Protein AF-A0A4Z0QMB8-F1 (afdb_monomer_lite)

Radius of gyration: 19.42 Å; chains: 1; bounding box: 74×33×45 Å

pLDDT: mean 75.67, std 13.38, range [41.88, 92.06]

Structure (mmCIF, N/CA/C/O backbone):
data_AF-A0A4Z0QMB8-F1
#
_entry.id   AF-A0A4Z0QMB8-F1
#
loop_
_atom_site.group_PDB
_atom_site.id
_atom_site.type_symbol
_atom_site.label_atom_id
_atom_site.label_alt_id
_atom_site.label_comp_id
_atom_site.label_asym_id
_atom_site.label_entity_id
_atom_site.label_seq_id
_atom_site.pdbx_PDB_ins_code
_atom_site.Cartn_x
_atom_site.Cartn_y
_atom_site.Cartn_z
_atom_site.occupancy
_atom_site.B_iso_or_equiv
_atom_site.auth_seq_id
_atom_site.auth_comp_id
_atom_site.auth_asym_id
_atom_site.auth_atom_id
_atom_site.pdbx_PDB_model_num
ATOM 1 N N . MET A 1 1 ? -50.176 -10.098 -5.184 1.00 41.88 1 MET A N 1
ATOM 2 C CA . MET A 1 1 ? -48.893 -10.333 -5.883 1.00 41.88 1 MET A CA 1
ATOM 3 C C . MET A 1 1 ? -47.801 -9.603 -5.108 1.00 41.88 1 MET A C 1
ATOM 5 O O . MET A 1 1 ? -47.606 -8.414 -5.305 1.00 41.88 1 MET A O 1
ATOM 9 N N . GLY A 1 2 ? -47.206 -10.263 -4.111 1.00 44.25 2 GLY A N 1
ATOM 10 C CA . GLY A 1 2 ? -46.194 -9.663 -3.236 1.00 44.25 2 GLY A CA 1
ATOM 11 C C . GLY A 1 2 ? -44.805 -10.111 -3.666 1.00 44.25 2 GLY A C 1
ATOM 12 O O . GLY A 1 2 ? -44.455 -11.273 -3.476 1.00 44.25 2 GLY A O 1
ATOM 13 N N . TYR A 1 3 ? -44.025 -9.213 -4.261 1.00 52.91 3 TYR A N 1
ATOM 14 C CA . TYR A 1 3 ? -42.624 -9.479 -4.566 1.00 52.91 3 TYR A CA 1
ATOM 15 C C . TYR A 1 3 ? -41.814 -9.422 -3.265 1.00 52.91 3 TYR A C 1
ATOM 17 O O . TYR A 1 3 ? -41.553 -8.351 -2.718 1.00 52.91 3 TYR A O 1
ATOM 25 N N . CYS A 1 4 ? -41.436 -10.594 -2.751 1.00 51.72 4 CYS A N 1
ATOM 26 C CA . CYS A 1 4 ? -40.469 -10.734 -1.670 1.00 51.72 4 CYS A CA 1
ATOM 27 C C . CYS A 1 4 ? -39.079 -10.409 -2.234 1.00 51.72 4 CYS A C 1
ATOM 29 O O . CYS A 1 4 ? -38.427 -11.244 -2.859 1.00 51.72 4 CYS A O 1
ATOM 31 N N . PHE A 1 5 ? -38.656 -9.157 -2.062 1.00 52.88 5 PHE A N 1
ATOM 32 C CA . PHE A 1 5 ? -37.299 -8.715 -2.356 1.00 52.88 5 PHE A CA 1
ATOM 33 C C . PHE A 1 5 ? -36.340 -9.448 -1.408 1.00 52.88 5 PHE A C 1
ATOM 35 O O . PHE A 1 5 ? -36.177 -9.077 -0.244 1.00 52.88 5 PHE A O 1
ATOM 42 N N . LEU A 1 6 ? -35.706 -10.510 -1.903 1.00 54.75 6 LEU A N 1
ATOM 43 C CA . LEU A 1 6 ? -34.570 -11.137 -1.242 1.00 54.75 6 LEU A CA 1
ATOM 44 C C . LEU A 1 6 ? -33.447 -10.097 -1.162 1.00 54.75 6 LEU A C 1
ATOM 46 O O . LEU A 1 6 ? -32.716 -9.871 -2.125 1.00 54.75 6 LEU A O 1
ATOM 50 N N . ARG A 1 7 ? -33.301 -9.446 -0.001 1.00 48.62 7 ARG A N 1
ATOM 51 C CA . ARG A 1 7 ? -32.066 -8.738 0.343 1.00 48.62 7 ARG A CA 1
ATOM 52 C C . ARG A 1 7 ? -30.944 -9.765 0.267 1.00 48.62 7 ARG A C 1
ATOM 54 O O . ARG A 1 7 ? -30.864 -10.658 1.108 1.00 48.62 7 ARG A O 1
ATOM 61 N N . TYR A 1 8 ? -30.088 -9.635 -0.740 1.00 49.59 8 TYR A N 1
ATOM 62 C CA . TYR A 1 8 ? -28.847 -10.387 -0.860 1.00 49.59 8 TYR A CA 1
ATOM 63 C C . TYR A 1 8 ? -27.895 -9.932 0.256 1.00 49.59 8 TYR A C 1
ATOM 65 O O . TYR A 1 8 ? -26.990 -9.124 0.061 1.00 49.59 8 TYR A O 1
ATOM 73 N N . VAL A 1 9 ? -28.157 -10.389 1.481 1.00 58.97 9 VAL A N 1
ATOM 74 C CA . VAL A 1 9 ? -27.264 -10.208 2.620 1.00 58.97 9 VAL A CA 1
ATOM 75 C C . VAL A 1 9 ? -26.104 -11.159 2.380 1.00 58.97 9 VAL A C 1
ATOM 77 O O . VAL A 1 9 ? -26.247 -12.373 2.525 1.00 58.97 9 VAL A O 1
ATOM 80 N N . LYS A 1 10 ? -24.963 -10.611 1.952 1.00 45.69 10 LYS A N 1
ATOM 81 C CA . LYS A 1 10 ? -23.714 -11.356 1.773 1.00 45.69 10 LYS A CA 1
ATOM 82 C C . LYS A 1 10 ? -23.431 -12.096 3.084 1.00 45.69 10 LYS A C 1
ATOM 84 O O . LYS A 1 10 ? -23.097 -11.477 4.092 1.00 45.69 10 LYS A O 1
ATOM 89 N N . LYS A 1 11 ? -23.652 -13.415 3.086 1.00 44.31 11 LYS A N 1
ATOM 90 C CA . LYS A 1 11 ? -23.482 -14.274 4.262 1.00 44.31 11 LYS A CA 1
ATOM 91 C C . LYS A 1 11 ? -22.057 -14.055 4.785 1.00 44.31 11 LYS A C 1
ATOM 93 O O . LYS A 1 11 ? -21.127 -14.182 3.983 1.00 44.31 11 LYS A O 1
ATOM 98 N N . PRO A 1 12 ? -21.851 -13.690 6.064 1.00 48.94 12 PRO A N 1
ATOM 99 C CA . PRO A 1 12 ? -20.507 -13.506 6.586 1.00 48.94 12 PRO A CA 1
ATOM 100 C C . PRO A 1 12 ? -19.785 -14.845 6.455 1.00 48.94 12 PRO A C 1
ATOM 102 O O . PRO A 1 12 ? -20.147 -15.834 7.091 1.00 48.94 12 PRO A O 1
ATOM 105 N N . SER A 1 13 ? -18.811 -14.896 5.549 1.00 47.03 13 SER A N 1
ATOM 106 C CA . SER A 1 13 ? -17.956 -16.058 5.357 1.00 47.03 13 SER A CA 1
ATOM 107 C C . SER A 1 13 ? -17.148 -16.240 6.641 1.00 47.03 13 SER A C 1
ATOM 109 O O . SER A 1 13 ? -16.134 -15.579 6.856 1.00 47.03 13 SER A O 1
ATOM 111 N N . PHE A 1 14 ? -17.612 -17.135 7.512 1.00 49.41 14 PHE A N 1
ATOM 112 C CA . PHE A 1 14 ? -16.944 -17.566 8.741 1.00 49.41 14 PHE A CA 1
ATOM 113 C C . PHE A 1 14 ? -15.716 -18.448 8.451 1.00 49.41 14 PHE A C 1
ATOM 115 O O . PHE A 1 14 ? -15.452 -19.423 9.151 1.00 49.41 14 PHE A O 1
ATOM 122 N N . SER A 1 15 ? -14.908 -18.103 7.447 1.00 51.44 15 SER A N 1
ATOM 123 C CA . SER A 1 15 ? -13.566 -18.666 7.339 1.00 51.44 15 SER A CA 1
ATOM 124 C C . SER A 1 15 ? -12.685 -17.950 8.362 1.00 51.44 15 SER A C 1
ATOM 126 O O . SER A 1 15 ? -11.977 -16.994 8.055 1.00 51.44 15 SER A O 1
ATOM 128 N N . ARG A 1 16 ? -12.771 -18.365 9.634 1.00 52.25 16 ARG A N 1
ATOM 129 C CA . ARG A 1 16 ? -11.787 -17.992 10.660 1.00 52.25 16 ARG A CA 1
ATOM 130 C C . ARG A 1 16 ? -10.468 -18.700 10.335 1.00 52.25 16 ARG A C 1
ATOM 132 O O . ARG A 1 16 ? -10.061 -19.622 11.038 1.00 52.25 16 ARG A O 1
ATOM 139 N N . LYS A 1 17 ? -9.792 -18.274 9.266 1.00 55.66 17 LYS A N 1
ATOM 140 C CA . LYS A 1 17 ? -8.384 -18.604 9.062 1.00 55.66 17 LYS A CA 1
ATOM 141 C C . LYS A 1 17 ? -7.593 -17.955 10.191 1.00 55.66 17 LYS A C 1
ATOM 143 O O . LYS A 1 17 ? -7.811 -16.791 10.538 1.00 55.66 17 LYS A O 1
ATOM 148 N N . ARG A 1 18 ? -6.731 -18.740 10.836 1.00 54.47 18 ARG A N 1
ATOM 149 C CA . ARG A 1 18 ? -5.834 -18.222 11.871 1.00 54.47 18 ARG A CA 1
ATOM 150 C C . ARG A 1 18 ? -4.935 -17.166 11.212 1.00 54.47 18 ARG A C 1
ATOM 152 O O . ARG A 1 18 ? -4.314 -17.494 10.204 1.00 54.47 18 ARG A O 1
ATOM 159 N N . PRO A 1 19 ? -4.870 -15.931 11.735 1.00 56.06 19 PRO A N 1
ATOM 160 C CA . PRO A 1 19 ? -4.057 -14.885 11.128 1.00 56.06 19 PRO A CA 1
ATOM 161 C C . PRO A 1 19 ? -2.581 -15.295 11.184 1.00 56.06 19 PRO A C 1
ATOM 163 O O . PRO A 1 19 ? -2.051 -15.547 12.267 1.00 56.06 19 PRO A O 1
ATOM 166 N N . LEU A 1 20 ? -1.929 -15.380 10.022 1.00 57.94 20 LEU A N 1
ATOM 167 C CA . LEU A 1 20 ? -0.529 -15.811 9.912 1.00 57.94 20 LEU A CA 1
ATOM 168 C C . LEU A 1 20 ? 0.447 -14.780 10.508 1.00 57.94 20 LEU A C 1
ATOM 170 O O . LEU A 1 20 ? 1.462 -15.166 11.076 1.00 57.94 20 LEU A O 1
ATOM 174 N N . LEU A 1 21 ? 0.114 -13.484 10.439 1.00 55.03 21 LEU A N 1
ATOM 175 C CA . LEU A 1 21 ? 1.024 -12.378 10.778 1.00 55.03 21 LEU A CA 1
ATOM 176 C C . LEU A 1 21 ? 0.916 -11.847 12.223 1.00 55.03 21 LEU A C 1
ATOM 178 O O . LEU A 1 21 ? 1.814 -11.144 12.669 1.00 55.03 21 LEU A O 1
ATOM 182 N N . PHE A 1 22 ? -0.123 -12.211 12.991 1.00 56.31 22 PHE A N 1
ATOM 183 C CA . PHE A 1 22 ? -0.301 -11.765 14.391 1.00 56.31 22 PHE A CA 1
ATOM 184 C C . PHE A 1 22 ? -0.861 -12.864 15.296 1.00 56.31 22 PHE A C 1
ATOM 186 O O . PHE A 1 22 ? -1.863 -12.683 15.987 1.00 56.31 22 PHE A O 1
ATOM 193 N N . ARG A 1 23 ? -0.225 -14.039 15.287 1.00 53.75 23 ARG A N 1
ATOM 194 C CA . ARG A 1 23 ? -0.610 -15.145 16.177 1.00 53.75 23 ARG A CA 1
ATOM 195 C C . ARG A 1 23 ? -0.337 -14.836 17.657 1.00 53.75 23 ARG A C 1
ATOM 197 O O . ARG A 1 23 ? -1.096 -15.290 18.505 1.00 53.75 23 ARG A O 1
ATOM 204 N N . ASN A 1 24 ? 0.699 -14.044 17.942 1.00 53.91 24 ASN A N 1
ATOM 205 C CA . ASN A 1 24 ? 0.951 -13.439 19.248 1.00 53.91 24 ASN A CA 1
ATOM 206 C C . ASN A 1 24 ? 0.728 -11.934 19.128 1.00 53.91 24 ASN A C 1
ATOM 208 O O . ASN A 1 24 ? 1.425 -11.255 18.376 1.00 53.91 24 ASN A O 1
ATOM 212 N N . SER A 1 25 ? -0.262 -11.423 19.851 1.00 53.94 25 SER A N 1
ATOM 213 C CA . SER A 1 25 ? -0.638 -10.011 19.896 1.00 53.94 25 SER A CA 1
ATOM 214 C C . SER A 1 25 ? 0.417 -9.195 20.649 1.00 53.94 25 SER A C 1
ATOM 216 O O . SER A 1 25 ? 0.149 -8.704 21.740 1.00 53.94 25 SER A O 1
ATOM 218 N N . ASN A 1 26 ? 1.630 -9.081 20.110 1.00 61.16 26 ASN A N 1
ATOM 219 C CA . ASN A 1 26 ? 2.627 -8.188 20.685 1.00 61.16 26 ASN A CA 1
ATOM 220 C C . ASN A 1 26 ? 2.294 -6.734 20.313 1.00 61.16 26 ASN A C 1
ATOM 222 O O . ASN A 1 26 ? 1.639 -6.482 19.291 1.00 61.16 26 ASN A O 1
ATOM 226 N N . LEU A 1 27 ? 2.681 -5.804 21.185 1.00 63.09 27 LEU A N 1
ATOM 227 C CA . LEU A 1 27 ? 2.440 -4.372 21.004 1.00 63.09 27 LEU A CA 1
ATOM 228 C C . LEU A 1 27 ? 3.291 -3.881 19.829 1.00 63.09 27 LEU A C 1
ATOM 230 O O . LEU A 1 27 ? 4.489 -4.150 19.785 1.00 63.09 27 LEU A O 1
ATOM 234 N N . LEU A 1 28 ? 2.673 -3.189 18.871 1.00 67.94 28 LEU A N 1
ATOM 235 C CA . LEU A 1 28 ? 3.378 -2.631 17.712 1.00 67.94 28 LEU A CA 1
ATOM 236 C C . LEU A 1 28 ? 4.023 -1.282 18.060 1.00 67.94 28 LEU A C 1
ATOM 238 O O . LEU A 1 28 ? 5.030 -0.902 17.472 1.00 67.94 28 LEU A O 1
ATOM 242 N N . PHE A 1 29 ? 3.457 -0.583 19.048 1.00 72.25 29 PHE A N 1
ATOM 243 C CA . PHE A 1 29 ? 3.996 0.649 19.612 1.00 72.25 29 PHE A CA 1
ATOM 244 C C . PHE A 1 29 ? 4.231 0.499 21.117 1.00 72.25 29 PHE A C 1
ATOM 246 O O . PHE A 1 29 ? 3.338 0.096 21.861 1.00 72.25 29 PHE A O 1
ATOM 253 N N . GLU A 1 30 ? 5.418 0.893 21.577 1.00 64.69 30 GLU A N 1
ATOM 254 C CA . GLU A 1 30 ? 5.817 0.824 22.990 1.00 64.69 30 GLU A CA 1
ATOM 255 C C . GLU A 1 30 ? 4.994 1.780 23.878 1.00 64.69 30 GLU A C 1
ATOM 257 O O . GLU A 1 30 ? 4.640 1.456 25.012 1.00 64.69 30 GLU A O 1
ATOM 262 N N . LYS A 1 31 ? 4.601 2.948 23.342 1.00 73.50 31 LYS A N 1
ATOM 263 C CA . LYS A 1 31 ? 3.761 3.928 24.051 1.00 73.50 31 LYS A CA 1
ATOM 264 C C . LYS A 1 31 ? 2.271 3.696 23.806 1.00 73.50 31 LYS A C 1
ATOM 266 O O . LYS A 1 31 ? 1.788 3.830 22.675 1.00 73.50 31 LYS A O 1
ATOM 271 N N . ARG A 1 32 ? 1.524 3.482 24.896 1.00 64.81 32 ARG A N 1
ATOM 272 C CA . ARG A 1 32 ? 0.055 3.408 24.900 1.00 64.81 32 ARG A CA 1
ATOM 273 C C . ARG A 1 32 ? -0.574 4.798 24.783 1.00 64.81 32 ARG A C 1
ATOM 275 O O . ARG A 1 32 ? -0.910 5.425 25.779 1.00 64.81 32 ARG A O 1
ATOM 282 N N . SER A 1 33 ? -0.731 5.266 23.549 1.00 77.50 33 SER A N 1
ATOM 283 C CA . SER A 1 33 ? -1.581 6.414 23.208 1.00 77.50 33 SER A CA 1
ATOM 284 C C . SER A 1 33 ? -2.874 5.923 22.543 1.00 77.50 33 SER A C 1
ATOM 286 O O . SER A 1 33 ? -2.800 4.970 21.760 1.00 77.50 33 SER A O 1
ATOM 288 N N . PRO A 1 34 ? -4.036 6.565 22.787 1.00 73.94 34 PRO A N 1
ATOM 289 C CA . PRO A 1 34 ? -5.283 6.299 22.064 1.00 73.94 34 PRO A CA 1
ATOM 290 C C . PRO A 1 34 ? -5.095 6.262 20.540 1.00 73.94 34 PRO A C 1
ATOM 292 O O . PRO A 1 34 ? -5.608 5.367 19.873 1.00 73.94 34 PRO A O 1
ATOM 295 N N . VAL A 1 35 ? -4.276 7.175 20.005 1.00 77.31 35 VAL A N 1
ATOM 296 C CA . VAL A 1 35 ? -3.944 7.246 18.574 1.00 77.31 35 VAL A CA 1
ATOM 297 C C . VAL A 1 35 ? -3.177 6.000 18.130 1.00 77.31 35 VAL A C 1
ATOM 299 O O . VAL A 1 35 ? -3.529 5.385 17.130 1.00 77.31 35 VAL A O 1
ATOM 302 N N . ASN A 1 36 ? -2.156 5.587 18.885 1.00 80.12 36 ASN A N 1
ATOM 303 C CA . ASN A 1 36 ? -1.321 4.432 18.537 1.00 80.12 36 ASN A CA 1
ATOM 304 C C . ASN A 1 36 ? -2.093 3.112 18.634 1.00 80.12 36 ASN A C 1
ATOM 306 O O . ASN A 1 36 ? -1.922 2.241 17.786 1.00 80.12 36 ASN A O 1
ATOM 310 N N . GLY A 1 37 ? -2.968 2.977 19.636 1.00 78.06 37 GLY A N 1
ATOM 311 C CA . GLY A 1 37 ? -3.851 1.818 19.759 1.00 78.06 37 GLY A CA 1
ATOM 312 C C . GLY A 1 37 ? -4.807 1.712 18.573 1.00 78.06 37 GLY A C 1
ATOM 313 O O . GLY A 1 37 ? -4.989 0.626 18.026 1.00 78.06 37 GLY A O 1
ATOM 314 N N . LEU A 1 38 ? -5.352 2.846 18.123 1.00 78.69 38 LEU A N 1
ATOM 315 C CA . LEU A 1 38 ? -6.223 2.892 16.954 1.00 78.69 38 LEU A CA 1
ATOM 316 C C . LEU A 1 38 ? -5.458 2.555 15.665 1.00 78.69 38 LEU A C 1
ATOM 318 O O . LEU A 1 38 ? -5.924 1.723 14.892 1.00 78.69 38 LEU A O 1
ATOM 322 N N . VAL A 1 39 ? -4.250 3.103 15.475 1.00 80.19 39 VAL A N 1
ATOM 323 C CA . VAL A 1 39 ? -3.358 2.751 14.350 1.00 80.19 39 VAL A CA 1
ATOM 324 C C . VAL A 1 39 ? -3.069 1.250 14.328 1.00 80.19 39 VAL A C 1
ATOM 326 O O . VAL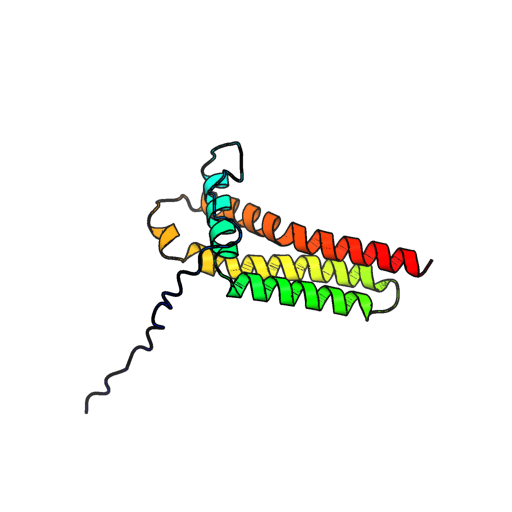 A 1 39 ? -3.161 0.622 13.276 1.00 80.19 39 VAL A O 1
ATOM 329 N N . GLU A 1 40 ? -2.753 0.656 15.479 1.00 81.12 40 GLU A N 1
ATOM 330 C CA . GLU A 1 40 ? -2.456 -0.771 15.590 1.00 81.12 40 GLU A CA 1
ATOM 331 C C . GLU A 1 40 ? -3.680 -1.641 15.269 1.00 81.12 40 GLU A C 1
ATOM 333 O O . GLU A 1 40 ? -3.557 -2.640 14.558 1.00 81.12 40 GLU A O 1
ATOM 338 N N . MET A 1 41 ? -4.871 -1.247 15.735 1.00 75.94 41 MET A N 1
ATOM 339 C CA . MET A 1 41 ? -6.127 -1.916 15.385 1.00 75.94 41 MET A CA 1
ATOM 340 C C . MET A 1 41 ? -6.413 -1.836 13.885 1.00 75.94 41 MET A C 1
ATOM 342 O O . MET A 1 41 ? -6.755 -2.853 13.284 1.00 75.94 41 MET A O 1
ATOM 346 N N . CYS A 1 42 ? -6.242 -0.663 13.270 1.00 76.19 42 CYS A N 1
ATOM 347 C CA . CYS A 1 42 ? -6.424 -0.469 11.832 1.00 76.19 42 CYS A CA 1
ATOM 348 C C . CYS A 1 42 ? -5.446 -1.319 11.019 1.00 76.19 42 CYS A C 1
ATOM 350 O O . CYS A 1 42 ? -5.861 -2.042 10.117 1.00 76.19 42 CYS A O 1
ATOM 352 N N . LEU A 1 43 ? -4.161 -1.292 11.378 1.00 77.62 43 LEU A N 1
ATOM 353 C CA . LEU A 1 43 ? -3.128 -2.069 10.701 1.00 77.62 43 LEU A CA 1
ATOM 354 C C . LEU A 1 43 ? -3.416 -3.573 10.800 1.00 77.62 43 LEU A C 1
ATOM 356 O O . LEU A 1 43 ? -3.366 -4.291 9.803 1.00 77.62 43 LEU A O 1
ATOM 360 N N . LYS A 1 44 ? -3.787 -4.053 11.993 1.00 78.00 44 LYS A N 1
ATOM 361 C CA . LYS A 1 44 ? -4.164 -5.456 12.209 1.00 78.00 44 LYS A CA 1
ATOM 362 C C . LYS A 1 44 ? -5.443 -5.832 11.466 1.00 78.00 44 LYS A C 1
ATOM 364 O O . LYS A 1 44 ? -5.542 -6.962 10.998 1.00 78.00 44 LYS A O 1
ATOM 369 N N . ALA A 1 45 ? -6.412 -4.926 11.349 1.00 75.12 45 ALA A N 1
ATOM 370 C CA . ALA A 1 45 ? -7.643 -5.168 10.604 1.00 75.12 45 ALA A CA 1
ATOM 371 C C . ALA A 1 45 ? -7.372 -5.363 9.108 1.00 75.12 45 ALA A C 1
ATOM 373 O O . ALA A 1 45 ? -7.832 -6.355 8.544 1.00 75.12 45 ALA A O 1
ATOM 374 N N . VAL A 1 46 ? -6.565 -4.483 8.504 1.00 72.56 46 VAL A N 1
ATOM 375 C CA . VAL A 1 46 ? -6.154 -4.608 7.097 1.00 72.56 46 VAL A CA 1
ATOM 376 C C . VAL A 1 46 ? -5.353 -5.887 6.888 1.00 72.56 46 VAL A C 1
ATOM 378 O O . VAL A 1 46 ? -5.685 -6.686 6.022 1.00 72.56 46 VAL A O 1
ATOM 381 N N . LEU A 1 47 ? -4.365 -6.154 7.747 1.00 72.69 47 LEU A N 1
ATOM 382 C CA . LEU A 1 47 ? -3.532 -7.357 7.643 1.00 72.69 47 LEU A CA 1
ATOM 383 C C . LEU A 1 47 ? -4.304 -8.664 7.882 1.00 72.69 47 LEU A C 1
ATOM 385 O O . LEU A 1 47 ? -3.855 -9.733 7.472 1.00 72.69 47 LEU A O 1
ATOM 389 N N . ARG A 1 48 ? -5.468 -8.601 8.537 1.00 69.19 48 ARG A N 1
ATOM 390 C CA . ARG A 1 48 ? -6.359 -9.750 8.732 1.00 69.19 48 ARG A CA 1
ATOM 391 C C . ARG A 1 48 ? -7.260 -10.007 7.522 1.00 69.19 48 ARG A C 1
ATOM 393 O O . ARG A 1 48 ? -7.750 -11.129 7.385 1.00 69.19 48 ARG A O 1
ATOM 400 N N . ASN A 1 49 ? -7.482 -9.018 6.657 1.00 73.31 49 ASN A N 1
ATOM 401 C CA . ASN A 1 49 ? -8.223 -9.210 5.419 1.00 73.31 49 ASN A CA 1
ATOM 402 C C . ASN A 1 49 ? -7.276 -9.683 4.306 1.00 73.31 49 ASN A C 1
ATOM 404 O O . ASN A 1 49 ? -6.637 -8.889 3.621 1.00 73.31 49 ASN A O 1
ATOM 408 N N . GLU A 1 50 ? -7.197 -11.004 4.111 1.00 62.94 50 GLU A N 1
ATOM 409 C CA . GLU A 1 50 ? -6.354 -11.625 3.075 1.00 62.94 50 GLU A CA 1
ATOM 410 C C . GLU A 1 50 ? -6.645 -11.079 1.663 1.00 62.94 50 GLU A C 1
ATOM 412 O O . GLU A 1 50 ? -5.747 -11.044 0.823 1.00 62.94 50 GLU A O 1
ATOM 417 N N . GLY A 1 51 ? -7.884 -10.639 1.405 1.00 70.19 51 GLY A N 1
ATOM 418 C CA . GLY A 1 51 ? -8.275 -10.030 0.134 1.00 70.19 51 GLY A CA 1
ATOM 419 C C . GLY A 1 51 ? -7.579 -8.692 -0.112 1.00 70.19 51 GLY A C 1
ATOM 420 O O . GLY A 1 51 ? -6.977 -8.508 -1.170 1.00 70.19 51 GLY A O 1
ATOM 421 N N . ASP A 1 52 ? -7.595 -7.803 0.881 1.00 73.81 52 ASP A N 1
ATOM 422 C CA . ASP A 1 52 ? -7.010 -6.459 0.775 1.00 73.81 52 ASP A CA 1
ATOM 423 C C . ASP A 1 52 ? -5.484 -6.532 0.708 1.00 73.81 52 ASP A C 1
ATOM 425 O O . ASP A 1 52 ? -4.854 -5.864 -0.110 1.00 73.81 52 ASP A O 1
ATOM 429 N N . VAL A 1 53 ? -4.884 -7.416 1.510 1.00 77.50 53 VAL A N 1
ATOM 430 C CA . VAL A 1 53 ? -3.437 -7.668 1.489 1.00 77.50 53 VAL A CA 1
ATOM 431 C C . VAL A 1 53 ? -3.010 -8.263 0.149 1.00 77.50 53 VAL A C 1
ATOM 433 O O . VAL A 1 53 ? -2.029 -7.820 -0.448 1.00 77.50 53 VAL A O 1
ATOM 436 N N . GLY A 1 54 ? -3.757 -9.246 -0.361 1.00 82.56 54 GLY A N 1
ATOM 437 C CA . GLY A 1 54 ? -3.488 -9.847 -1.663 1.00 82.56 54 GLY A CA 1
ATOM 438 C C . GLY A 1 54 ? -3.610 -8.839 -2.807 1.00 82.56 54 GLY A C 1
ATOM 439 O O . GLY A 1 54 ? -2.783 -8.850 -3.717 1.00 82.56 54 GLY A O 1
ATOM 440 N N . PHE A 1 55 ? -4.605 -7.950 -2.760 1.00 85.31 55 PHE A N 1
ATOM 441 C CA . PHE A 1 55 ? -4.745 -6.857 -3.722 1.00 85.31 55 PHE A CA 1
ATOM 442 C C . PHE A 1 55 ? -3.566 -5.881 -3.644 1.00 85.31 55 PHE A C 1
ATOM 444 O O . PHE A 1 55 ? -2.978 -5.567 -4.678 1.00 85.31 55 PHE A O 1
ATOM 451 N N . TYR A 1 56 ? -3.157 -5.481 -2.438 1.00 86.19 56 TYR A N 1
ATOM 452 C CA . TYR A 1 56 ? -1.998 -4.613 -2.230 1.00 86.19 56 TYR A CA 1
ATOM 453 C C . TYR A 1 56 ? -0.712 -5.218 -2.811 1.00 86.19 56 TYR A C 1
ATOM 455 O O . TYR A 1 56 ? -0.024 -4.560 -3.588 1.00 86.19 56 TYR A O 1
ATOM 463 N N . PHE A 1 57 ? -0.411 -6.489 -2.518 1.00 87.06 57 PHE A N 1
ATOM 464 C CA . PHE A 1 57 ? 0.773 -7.158 -3.072 1.00 87.06 57 PHE A CA 1
ATOM 465 C C . PHE A 1 57 ? 0.723 -7.289 -4.596 1.00 87.06 57 PHE A C 1
ATOM 467 O O . PHE A 1 57 ? 1.739 -7.081 -5.254 1.00 87.06 57 PHE A O 1
ATOM 474 N N . LYS A 1 58 ? -0.446 -7.597 -5.175 1.00 90.44 58 LYS A N 1
ATOM 475 C CA . LYS A 1 58 ? -0.622 -7.629 -6.637 1.00 90.44 58 LYS A CA 1
ATOM 476 C C . LYS A 1 58 ? -0.379 -6.259 -7.262 1.00 90.44 58 LYS A C 1
ATOM 478 O O . LYS A 1 58 ? 0.251 -6.175 -8.313 1.00 90.44 58 LYS A O 1
ATOM 483 N N . LEU A 1 59 ? -0.857 -5.198 -6.620 1.00 90.69 59 LEU A N 1
ATOM 484 C CA . LEU A 1 59 ? -0.706 -3.828 -7.093 1.00 90.69 59 LEU A CA 1
ATOM 485 C C . LEU A 1 59 ? 0.760 -3.376 -7.026 1.00 90.69 59 LEU A C 1
ATOM 487 O O . LEU A 1 59 ? 1.289 -2.911 -8.031 1.00 90.69 59 LEU A O 1
ATOM 491 N N . VAL A 1 60 ? 1.452 -3.620 -5.907 1.00 90.69 60 VAL A N 1
ATOM 492 C CA . VAL A 1 60 ? 2.902 -3.376 -5.788 1.00 90.69 60 VAL A CA 1
ATOM 493 C C . VAL A 1 60 ? 3.684 -4.203 -6.814 1.00 90.69 60 VAL A C 1
ATOM 495 O O . VAL A 1 60 ? 4.544 -3.663 -7.500 1.00 90.69 60 VAL A O 1
ATOM 498 N N . GLY A 1 61 ? 3.350 -5.485 -6.987 1.00 91.12 61 GLY A N 1
ATOM 499 C CA . GLY A 1 61 ? 3.963 -6.350 -7.999 1.00 91.12 61 GLY A CA 1
ATOM 500 C C . GLY A 1 61 ? 3.765 -5.844 -9.430 1.00 91.12 61 GLY A C 1
ATOM 501 O O . GLY A 1 61 ? 4.687 -5.895 -10.237 1.00 91.12 61 GLY A O 1
ATOM 502 N N . THR A 1 62 ? 2.586 -5.299 -9.734 1.00 92.06 62 THR A N 1
ATOM 503 C CA . THR A 1 62 ? 2.296 -4.692 -11.042 1.00 92.06 62 THR A CA 1
ATOM 504 C C . THR A 1 62 ? 3.158 -3.451 -11.274 1.00 92.06 62 THR A C 1
ATOM 506 O O . THR A 1 62 ? 3.703 -3.281 -12.363 1.00 92.06 62 THR A O 1
ATOM 509 N N . TYR A 1 63 ? 3.328 -2.612 -10.249 1.00 90.94 63 TYR A N 1
ATOM 510 C CA . TYR A 1 63 ? 4.185 -1.428 -10.327 1.00 90.94 63 TYR A CA 1
ATOM 511 C C . TYR A 1 63 ? 5.660 -1.781 -10.528 1.00 90.94 63 TYR A C 1
ATOM 513 O O . TYR A 1 63 ? 6.299 -1.145 -11.362 1.00 90.94 63 TYR A O 1
ATOM 521 N N . LEU A 1 64 ? 6.168 -2.822 -9.854 1.00 90.31 64 LEU A N 1
ATOM 522 C CA . LEU A 1 64 ? 7.533 -3.327 -10.069 1.00 90.31 64 LEU A CA 1
ATOM 523 C C . LEU A 1 64 ? 7.748 -3.707 -11.547 1.00 90.31 64 LEU A C 1
ATOM 525 O O . LEU A 1 64 ? 8.623 -3.187 -12.235 1.00 90.31 64 LEU A O 1
ATOM 529 N N . VAL A 1 65 ? 6.861 -4.544 -12.099 1.00 91.31 65 VAL A N 1
ATOM 530 C CA . VAL A 1 65 ? 6.949 -4.967 -13.509 1.00 91.31 65 VAL A CA 1
ATOM 531 C C . VAL A 1 65 ? 6.880 -3.771 -14.468 1.00 91.31 65 VAL A C 1
ATOM 533 O O . VAL A 1 65 ? 7.626 -3.729 -15.446 1.00 91.31 65 VAL A O 1
ATOM 536 N N . MET A 1 66 ? 6.032 -2.776 -14.188 1.00 89.88 66 MET A N 1
ATOM 537 C CA . MET A 1 66 ? 5.947 -1.555 -14.999 1.00 89.88 66 MET A CA 1
ATOM 538 C C . MET A 1 66 ? 7.251 -0.749 -14.993 1.00 89.88 66 MET A C 1
ATOM 540 O O . MET A 1 66 ? 7.657 -0.275 -16.053 1.00 89.88 66 MET A O 1
ATOM 544 N N . ILE A 1 67 ? 7.920 -0.611 -13.844 1.00 88.19 67 ILE A N 1
ATOM 545 C CA . ILE A 1 67 ? 9.201 0.107 -13.736 1.00 88.19 67 ILE A CA 1
ATOM 546 C C . ILE A 1 67 ? 10.298 -0.604 -14.542 1.00 88.19 67 ILE A C 1
ATOM 548 O O . ILE A 1 67 ? 11.096 0.063 -15.203 1.00 88.19 67 ILE A O 1
ATOM 552 N N . ILE A 1 68 ? 10.331 -1.940 -14.522 1.00 86.50 68 ILE A N 1
ATOM 553 C CA . ILE A 1 68 ? 11.314 -2.737 -1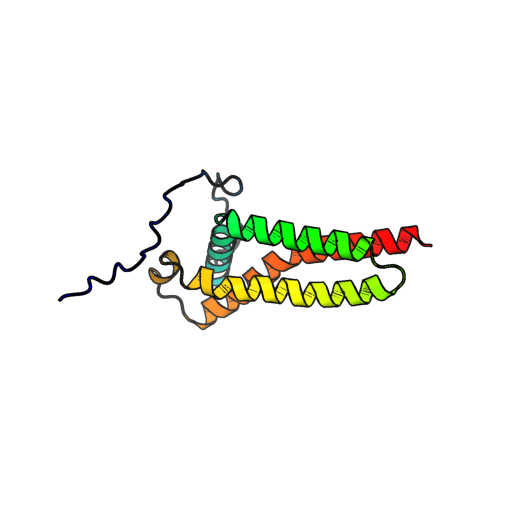5.275 1.00 86.50 68 ILE A CA 1
ATOM 554 C C . ILE A 1 68 ? 11.139 -2.553 -16.786 1.00 86.50 68 ILE A C 1
ATOM 556 O O . ILE A 1 68 ? 12.123 -2.381 -17.503 1.00 86.50 68 ILE A O 1
ATOM 560 N N . VAL A 1 69 ? 9.895 -2.596 -17.272 1.00 87.25 69 VAL A N 1
ATOM 561 C CA . VAL A 1 69 ? 9.586 -2.512 -18.709 1.00 87.25 69 VAL A CA 1
ATOM 562 C C . VAL A 1 69 ? 9.855 -1.115 -19.271 1.00 87.25 69 VAL A C 1
ATOM 564 O O . VAL A 1 69 ? 10.173 -0.990 -20.452 1.00 87.25 69 VAL A O 1
ATOM 567 N N . PHE A 1 70 ? 9.739 -0.064 -18.456 1.00 83.38 70 PHE A N 1
ATOM 568 C CA . PHE A 1 70 ? 9.885 1.313 -18.922 1.00 83.38 70 PHE A CA 1
ATOM 569 C C . PHE A 1 70 ? 11.368 1.704 -19.096 1.00 83.38 70 PHE A C 1
ATOM 571 O O . PHE A 1 70 ? 12.116 1.706 -18.117 1.00 83.38 70 PHE A O 1
ATOM 578 N N . PRO A 1 71 ? 11.837 2.060 -20.305 1.00 79.56 71 PRO A N 1
ATOM 579 C CA . PRO A 1 71 ? 13.229 2.450 -20.521 1.00 79.56 71 PRO A CA 1
ATOM 580 C C . PRO A 1 71 ? 13.500 3.926 -20.166 1.00 79.56 71 PRO A C 1
ATOM 582 O O . PRO A 1 71 ? 12.628 4.787 -20.288 1.00 79.56 71 PRO A O 1
ATOM 585 N N . GLY A 1 72 ? 14.749 4.220 -19.784 1.00 79.88 72 GLY A N 1
ATOM 586 C CA . GLY A 1 72 ? 15.279 5.582 -19.618 1.00 79.88 72 GLY A CA 1
ATOM 587 C C . GLY A 1 72 ? 15.053 6.234 -18.249 1.00 79.88 72 GLY A C 1
ATOM 588 O O . GLY A 1 72 ? 14.674 5.587 -17.271 1.00 79.88 72 GLY A O 1
ATOM 589 N N . ASP A 1 73 ? 15.285 7.546 -18.197 1.00 79.38 73 ASP A N 1
ATOM 590 C CA . ASP A 1 73 ? 15.245 8.370 -16.979 1.00 79.38 73 ASP A CA 1
ATOM 591 C C . ASP A 1 73 ? 13.825 8.634 -16.444 1.00 79.38 73 ASP A C 1
ATOM 593 O O . ASP A 1 73 ? 13.644 9.077 -15.307 1.00 79.38 73 ASP A O 1
ATOM 597 N N . TYR A 1 74 ? 12.789 8.303 -17.223 1.00 83.88 74 TYR A N 1
ATOM 598 C CA . TYR A 1 74 ? 11.384 8.480 -16.834 1.00 83.88 74 TYR A CA 1
ATOM 599 C C . TYR A 1 74 ? 10.945 7.582 -15.666 1.00 83.88 74 TYR A C 1
ATOM 601 O O . TYR A 1 74 ? 9.885 7.818 -15.083 1.00 83.88 74 TYR A O 1
ATOM 609 N N . LYS A 1 75 ? 11.758 6.591 -15.272 1.00 85.38 75 LYS A N 1
ATOM 610 C CA . LYS A 1 75 ? 11.514 5.724 -14.103 1.00 85.38 75 LYS A CA 1
ATOM 611 C C . LYS A 1 75 ? 11.321 6.524 -12.814 1.00 85.38 75 LYS A C 1
ATOM 613 O O . LYS A 1 75 ? 10.457 6.187 -12.008 1.00 85.38 75 LYS A O 1
ATOM 618 N N . TRP A 1 76 ? 12.067 7.618 -12.646 1.00 85.75 76 TRP A N 1
ATOM 619 C CA . TRP A 1 76 ? 11.936 8.514 -11.493 1.00 85.75 76 TRP A CA 1
ATOM 620 C C . TRP A 1 76 ? 10.577 9.212 -11.449 1.00 85.75 76 TRP A C 1
ATOM 622 O O . TRP A 1 76 ? 9.962 9.315 -10.387 1.00 85.75 76 TRP A O 1
ATOM 632 N N . LEU A 1 77 ? 10.076 9.645 -12.607 1.00 89.44 77 LEU A N 1
ATOM 633 C CA . LEU A 1 77 ? 8.755 10.257 -12.714 1.00 89.44 77 LEU A CA 1
ATOM 634 C C . LEU A 1 77 ? 7.653 9.225 -12.447 1.00 89.44 77 LEU A C 1
ATOM 636 O O . LEU A 1 77 ? 6.722 9.498 -11.689 1.00 89.44 77 LEU A O 1
ATOM 640 N N . LEU A 1 78 ? 7.798 8.018 -13.001 1.00 88.81 78 LEU A N 1
ATOM 641 C CA . LEU A 1 78 ? 6.876 6.904 -12.777 1.00 88.81 78 LEU A CA 1
ATOM 642 C C . LEU A 1 78 ? 6.792 6.529 -11.287 1.00 88.81 78 LEU A C 1
ATOM 644 O O . LEU A 1 78 ? 5.702 6.327 -10.754 1.00 88.81 78 LEU A O 1
ATOM 648 N N . TRP A 1 79 ? 7.932 6.513 -10.593 1.00 88.88 79 TRP A N 1
ATOM 649 C CA . TRP A 1 79 ? 7.989 6.256 -9.157 1.00 88.88 79 TRP A CA 1
ATOM 650 C C . TRP A 1 79 ? 7.185 7.275 -8.354 1.00 88.88 79 TRP A C 1
ATOM 652 O O . TRP A 1 79 ? 6.354 6.873 -7.542 1.00 88.88 79 TRP A O 1
ATOM 662 N N . ILE A 1 80 ? 7.349 8.576 -8.617 1.00 90.62 80 ILE A N 1
ATOM 663 C CA . ILE A 1 80 ? 6.582 9.632 -7.932 1.00 90.62 80 ILE A CA 1
ATOM 664 C C . ILE A 1 80 ? 5.075 9.452 -8.157 1.00 90.62 80 ILE A C 1
ATOM 666 O O . ILE A 1 80 ? 4.288 9.569 -7.215 1.00 90.62 80 ILE A O 1
ATOM 670 N N . VAL A 1 81 ? 4.661 9.116 -9.382 1.00 91.88 81 VAL A N 1
ATOM 671 C CA . VAL A 1 81 ? 3.251 8.831 -9.688 1.00 91.88 81 VAL A CA 1
ATOM 672 C C . VAL A 1 81 ? 2.751 7.643 -8.862 1.00 91.88 81 VAL A C 1
ATOM 674 O O . VAL A 1 81 ? 1.693 7.727 -8.231 1.00 91.88 81 VAL A O 1
ATOM 677 N N . PHE A 1 82 ? 3.528 6.564 -8.782 1.00 90.31 82 PHE A N 1
ATOM 678 C CA . PHE A 1 82 ? 3.178 5.394 -7.980 1.00 90.31 82 PHE A CA 1
ATOM 679 C C . PHE A 1 82 ? 3.165 5.670 -6.472 1.00 90.31 82 PHE A C 1
ATOM 681 O O . PHE A 1 82 ? 2.306 5.117 -5.784 1.00 90.31 82 PHE A O 1
ATOM 688 N N . LEU A 1 83 ? 4.010 6.570 -5.948 1.00 90.06 83 LEU A N 1
ATOM 689 C CA . LEU A 1 83 ? 3.939 7.013 -4.547 1.00 90.06 83 LEU A CA 1
ATOM 690 C C 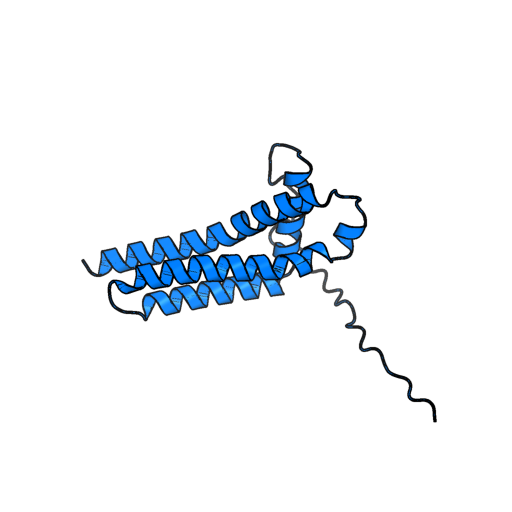. LEU A 1 83 ? 2.560 7.605 -4.226 1.00 90.06 83 LEU A C 1
ATOM 692 O O . LEU A 1 83 ? 1.950 7.256 -3.207 1.00 90.06 83 LEU A O 1
ATOM 696 N N . ILE A 1 84 ? 2.067 8.484 -5.103 1.00 90.50 84 ILE A N 1
ATOM 697 C CA . ILE A 1 84 ? 0.771 9.152 -4.949 1.00 90.50 84 ILE A CA 1
ATOM 698 C C . ILE A 1 84 ? -0.363 8.139 -5.110 1.00 90.50 84 ILE A C 1
ATOM 700 O O . ILE A 1 84 ? -1.265 8.095 -4.270 1.00 90.50 84 ILE A O 1
ATOM 704 N N . MET A 1 85 ? -0.319 7.296 -6.146 1.00 90.25 85 MET A N 1
ATOM 705 C CA . MET A 1 85 ? -1.358 6.290 -6.378 1.00 90.25 85 MET A CA 1
ATOM 706 C C . MET A 1 85 ? -1.456 5.296 -5.220 1.00 90.25 85 MET A C 1
ATOM 708 O O . MET A 1 85 ? -2.558 5.041 -4.743 1.00 90.25 85 MET A O 1
ATOM 712 N N . LEU A 1 86 ? -0.330 4.776 -4.720 1.00 88.38 86 LEU A N 1
ATOM 713 C CA . LEU A 1 86 ? -0.331 3.818 -3.613 1.00 88.38 86 LEU A CA 1
ATOM 714 C C . LEU A 1 86 ? -0.924 4.439 -2.341 1.00 88.38 86 LEU A C 1
ATOM 716 O O . LEU A 1 86 ? -1.753 3.819 -1.680 1.00 88.38 86 LEU A O 1
ATOM 720 N N . THR A 1 87 ? -0.568 5.691 -2.039 1.00 88.31 87 THR A N 1
ATOM 721 C CA . THR A 1 87 ? -1.125 6.421 -0.889 1.00 88.31 87 THR A CA 1
ATOM 722 C C . THR A 1 87 ? -2.639 6.604 -1.020 1.00 88.31 87 THR A C 1
ATOM 724 O O . THR A 1 87 ? -3.370 6.408 -0.050 1.00 88.31 87 THR A O 1
ATOM 727 N N . ASN A 1 88 ? -3.126 6.932 -2.221 1.00 88.19 88 ASN A N 1
ATOM 728 C CA . ASN A 1 88 ? -4.559 7.079 -2.483 1.00 88.19 88 ASN A CA 1
ATOM 729 C C . ASN A 1 88 ? -5.310 5.752 -2.360 1.00 88.19 88 ASN A C 1
ATOM 731 O O . ASN A 1 88 ? -6.365 5.720 -1.737 1.00 88.19 88 ASN A O 1
ATOM 735 N N . VAL A 1 89 ? -4.762 4.655 -2.890 1.00 87.56 89 VAL A N 1
ATOM 736 C CA . VAL A 1 89 ? -5.372 3.320 -2.773 1.00 87.56 89 VAL A CA 1
ATOM 737 C C . VAL A 1 89 ? -5.549 2.937 -1.305 1.00 87.56 89 VAL A C 1
ATOM 739 O O . VAL A 1 89 ? -6.646 2.572 -0.893 1.00 87.56 89 VAL A O 1
ATOM 742 N N . VAL A 1 90 ? -4.501 3.094 -0.493 1.00 84.56 90 VAL A N 1
ATOM 743 C CA . VAL A 1 90 ? -4.571 2.818 0.950 1.00 84.56 90 VAL A CA 1
ATOM 744 C C . VAL A 1 90 ? -5.556 3.767 1.652 1.00 84.56 90 VAL A C 1
ATOM 746 O O . VAL A 1 90 ? -6.284 3.353 2.555 1.00 84.56 90 VAL A O 1
ATOM 749 N N . GLY A 1 91 ? -5.621 5.030 1.220 1.00 83.12 91 GLY A N 1
ATOM 750 C CA . GLY A 1 91 ? -6.594 6.006 1.711 1.00 83.12 91 GLY A CA 1
ATOM 751 C C . GLY A 1 91 ? -8.046 5.647 1.384 1.00 83.12 91 GLY A C 1
ATOM 752 O O . GLY A 1 91 ? -8.924 5.880 2.209 1.00 83.12 91 GLY A O 1
ATOM 753 N N . ILE A 1 92 ? -8.308 5.026 0.233 1.00 83.25 92 ILE A N 1
ATOM 754 C CA . ILE A 1 92 ? -9.642 4.542 -0.156 1.00 83.25 92 ILE A CA 1
ATOM 755 C C . ILE A 1 92 ? -10.055 3.317 0.673 1.00 83.25 92 ILE A C 1
ATOM 757 O O . ILE A 1 92 ? -11.233 3.169 0.984 1.00 83.25 92 ILE A O 1
ATOM 761 N N . SER A 1 93 ? -9.110 2.478 1.108 1.00 77.38 93 SER A N 1
ATOM 762 C CA . SER A 1 93 ? -9.404 1.349 2.007 1.00 77.38 93 SER A CA 1
ATOM 763 C C . SER A 1 93 ? -9.745 1.787 3.441 1.00 77.38 93 SER A C 1
ATOM 765 O O . SER A 1 93 ? -10.368 1.042 4.196 1.00 77.38 93 SER A O 1
ATOM 767 N N . TRP A 1 94 ? -9.374 3.007 3.845 1.00 76.62 94 TRP A N 1
ATOM 768 C CA . TRP A 1 94 ? -9.649 3.541 5.184 1.00 76.62 94 TRP A CA 1
ATOM 769 C C . TRP A 1 94 ? -11.139 3.559 5.585 1.00 76.62 94 TRP A C 1
ATOM 771 O O . TRP A 1 94 ? -11.462 3.042 6.661 1.00 76.62 94 TRP A O 1
ATOM 781 N N . PRO A 1 95 ? -12.066 4.137 4.789 1.00 74.62 95 PRO A N 1
ATOM 782 C CA . PRO A 1 95 ? -13.486 4.150 5.127 1.00 74.62 95 PRO A CA 1
ATOM 783 C C . PRO A 1 95 ? -14.067 2.742 5.305 1.00 74.62 95 PRO A C 1
ATOM 785 O O . PRO A 1 95 ? -14.955 2.553 6.131 1.00 74.62 95 PRO A O 1
ATOM 788 N N . GLU A 1 96 ? -13.571 1.737 4.588 1.00 76.00 96 GLU A N 1
ATOM 789 C CA . GLU A 1 96 ? -14.037 0.355 4.750 1.00 76.00 96 GLU A CA 1
ATOM 790 C C . GLU A 1 96 ? -13.638 -0.216 6.116 1.00 76.00 96 GLU A C 1
ATOM 792 O O . GLU A 1 96 ? -14.435 -0.875 6.787 1.00 76.00 96 GLU A O 1
ATOM 797 N N . VAL A 1 97 ? -12.427 0.113 6.569 1.00 74.62 97 VAL A N 1
ATOM 798 C CA . VAL A 1 97 ? -11.895 -0.311 7.866 1.00 74.62 97 VAL A CA 1
ATOM 799 C C . VAL A 1 97 ? -12.622 0.392 9.010 1.00 74.62 97 VAL A C 1
ATOM 801 O O . VAL A 1 97 ? -13.045 -0.283 9.942 1.00 74.62 97 VAL A O 1
ATOM 804 N N . ILE A 1 98 ? -12.826 1.714 8.949 1.00 73.81 98 ILE A N 1
ATOM 805 C CA . ILE A 1 98 ? -13.454 2.475 10.049 1.00 73.81 98 ILE A CA 1
ATOM 806 C C . ILE A 1 98 ? -14.954 2.190 10.205 1.00 73.81 98 ILE A C 1
ATOM 808 O O . ILE A 1 98 ? -15.477 2.277 11.314 1.00 73.81 98 ILE A O 1
ATOM 812 N N . ASN A 1 99 ? -15.647 1.832 9.118 1.00 72.94 99 ASN A N 1
ATOM 813 C CA . ASN A 1 99 ? -17.066 1.462 9.152 1.00 72.94 99 ASN A CA 1
ATOM 814 C C . ASN A 1 99 ? -17.295 0.016 9.606 1.00 72.94 99 ASN A C 1
ATOM 816 O O . ASN A 1 99 ? -18.439 -0.425 9.746 1.00 72.94 99 ASN A O 1
ATOM 820 N N . ALA A 1 100 ? -16.226 -0.744 9.836 1.00 73.69 100 ALA A N 1
ATOM 821 C CA . ALA A 1 100 ? -16.357 -2.098 10.315 1.00 73.69 100 ALA A CA 1
ATOM 822 C C . ALA A 1 100 ? -16.938 -2.119 11.744 1.00 73.69 100 ALA A C 1
ATOM 824 O O . ALA A 1 100 ? -16.604 -1.268 12.576 1.00 73.69 100 ALA A O 1
ATOM 825 N N . PRO A 1 101 ? -17.781 -3.116 12.077 1.00 68.38 101 PRO A N 1
ATOM 826 C CA . PRO A 1 101 ? -18.583 -3.113 13.303 1.00 68.38 101 PRO A CA 1
ATOM 827 C C . PRO A 1 101 ? -17.746 -3.010 14.582 1.00 68.38 101 PRO A C 1
ATOM 829 O O . PRO A 1 101 ? -18.233 -2.515 15.590 1.00 68.38 101 PRO A O 1
ATOM 832 N N . PHE A 1 102 ? -16.474 -3.416 14.542 1.00 69.50 102 PHE A N 1
ATOM 833 C CA . PHE A 1 102 ? -15.579 -3.372 15.692 1.00 69.50 102 PHE A CA 1
ATOM 834 C C . PHE A 1 102 ? -15.147 -1.955 16.113 1.00 69.50 102 PHE A C 1
ATOM 836 O O . PHE A 1 102 ? -14.887 -1.747 17.296 1.00 69.50 102 PHE A O 1
ATOM 843 N N . PHE A 1 103 ? -15.115 -0.9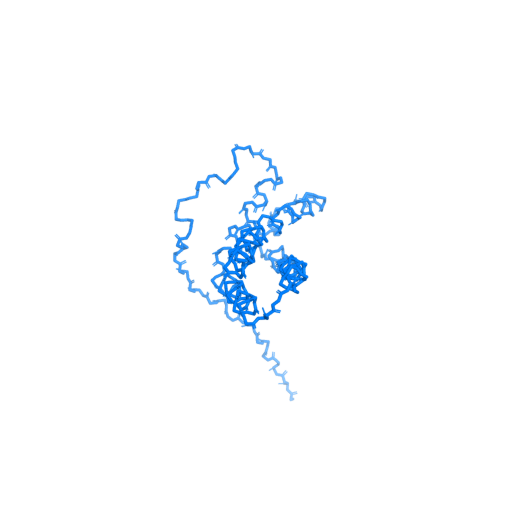71 15.205 1.00 69.38 103 PHE A N 1
ATOM 844 C CA . PHE A 1 103 ? -14.794 0.420 15.564 1.00 69.38 103 PHE A CA 1
ATOM 845 C C . PHE A 1 103 ? -15.978 1.179 16.166 1.00 69.38 103 PHE A C 1
ATOM 847 O O . PHE A 1 103 ? -15.763 2.143 16.899 1.00 69.38 103 PHE A O 1
ATOM 854 N N . ASN A 1 104 ? -17.211 0.735 15.904 1.00 69.50 104 ASN A N 1
ATOM 855 C CA . ASN A 1 104 ? -18.424 1.378 16.418 1.00 69.50 104 ASN A CA 1
ATOM 856 C C . ASN A 1 104 ? -18.710 1.074 17.897 1.00 69.50 104 ASN A C 1
ATOM 858 O O . ASN A 1 104 ? -19.524 1.764 18.501 1.00 69.50 104 ASN A O 1
ATOM 862 N N . TYR A 1 105 ? -18.037 0.092 18.508 1.00 72.62 105 TYR A N 1
ATOM 863 C CA . TYR A 1 105 ? -18.206 -0.208 19.938 1.00 72.62 105 TYR A CA 1
ATOM 864 C C . TYR A 1 105 ? -17.505 0.788 20.869 1.00 72.62 105 TYR A C 1
ATOM 866 O O . TYR A 1 105 ? -17.757 0.775 22.071 1.00 72.62 105 TYR A O 1
ATOM 874 N N . PHE A 1 106 ? -16.628 1.642 20.337 1.00 72.38 106 PHE A N 1
ATOM 875 C CA . PHE A 1 106 ? -15.817 2.556 21.134 1.00 72.38 106 PHE A CA 1
ATOM 876 C C . PHE A 1 106 ? -16.111 4.020 20.757 1.00 72.38 106 PHE A C 1
ATOM 878 O O . PHE A 1 106 ? -16.029 4.375 19.576 1.00 72.38 106 PHE A O 1
ATOM 885 N N . PRO A 1 107 ? -16.424 4.892 21.735 1.00 69.88 107 PRO A N 1
ATOM 886 C CA . PRO A 1 107 ? -16.687 6.308 21.496 1.00 69.88 107 PRO A CA 1
ATOM 887 C C . PRO A 1 107 ? -15.370 7.069 21.277 1.00 69.88 107 PRO A C 1
ATOM 889 O O . PRO A 1 107 ? -14.836 7.710 22.177 1.00 69.88 107 PRO A O 1
ATOM 892 N N . TRP A 1 108 ? -14.806 6.964 20.076 1.00 75.19 108 TRP A N 1
ATOM 893 C CA . TRP A 1 108 ? -13.605 7.711 19.693 1.00 75.19 108 TRP A CA 1
ATOM 894 C C . TRP A 1 108 ? -13.955 9.106 19.176 1.00 75.19 108 TRP A C 1
ATOM 896 O O . TRP A 1 108 ? -14.860 9.245 18.347 1.00 75.19 108 TRP A O 1
ATOM 906 N N . LEU A 1 109 ? -13.172 10.110 19.579 1.00 80.19 109 LEU A N 1
ATOM 907 C CA . LEU A 1 109 ? -13.278 11.460 19.035 1.00 80.19 109 LEU A CA 1
ATOM 908 C C . LEU A 1 109 ? -12.870 11.479 17.546 1.00 80.19 109 LEU A C 1
ATOM 910 O O . LEU A 1 109 ? -11.933 10.767 17.153 1.00 80.19 109 LEU A O 1
ATOM 914 N N . PRO A 1 110 ? -13.562 12.257 16.694 1.00 77.81 110 PRO A N 1
ATOM 915 C CA . PRO A 1 110 ? -13.313 12.281 15.253 1.00 77.81 110 PRO A CA 1
ATOM 916 C C . PRO A 1 110 ? -11.890 12.744 14.901 1.00 77.81 110 PRO A C 1
ATOM 918 O O . PRO A 1 110 ? -11.290 12.201 13.972 1.00 77.81 110 PRO A O 1
ATOM 921 N N . GLU A 1 111 ? -11.304 13.660 15.674 1.00 81.00 111 GLU A N 1
ATOM 922 C CA . GLU A 1 111 ? -9.917 14.103 15.509 1.00 81.00 111 GLU A CA 1
ATOM 923 C C . GLU A 1 111 ? -8.909 12.961 15.703 1.00 81.00 111 GLU A C 1
ATOM 925 O O . GLU A 1 111 ? -7.999 12.784 14.891 1.00 81.00 111 GLU A O 1
ATOM 930 N N . THR A 1 112 ? -9.115 12.115 16.716 1.00 80.12 112 THR A N 1
ATOM 931 C CA . THR A 1 112 ? -8.253 10.961 17.002 1.00 80.12 112 THR A CA 1
ATOM 932 C C . THR A 1 112 ? -8.361 9.911 15.897 1.00 80.12 112 THR A C 1
ATOM 934 O O . THR A 1 112 ? -7.355 9.302 15.526 1.00 80.12 112 THR A O 1
ATOM 937 N N . LYS A 1 113 ? -9.560 9.728 15.319 1.00 79.06 113 LYS A N 1
ATOM 938 C CA . LYS A 1 113 ? -9.769 8.832 14.170 1.00 79.06 113 LYS A CA 1
ATOM 939 C C . LYS A 1 113 ? -8.993 9.304 12.947 1.00 79.06 113 LYS A C 1
ATOM 941 O O . LYS A 1 113 ? -8.330 8.496 12.307 1.00 79.06 113 LYS A O 1
ATOM 946 N N . MET A 1 114 ? -9.060 10.596 12.633 1.00 79.12 114 MET A N 1
ATOM 947 C CA . MET A 1 114 ? -8.385 11.166 11.467 1.00 79.12 114 MET A CA 1
ATOM 948 C C . MET A 1 114 ? -6.857 11.145 11.614 1.00 79.12 114 MET A C 1
ATOM 950 O O . MET A 1 114 ? -6.149 10.813 10.663 1.00 79.12 114 MET A O 1
ATOM 954 N N . GLU A 1 115 ? -6.332 11.440 12.806 1.00 82.69 115 GLU A N 1
ATOM 955 C CA . GLU A 1 115 ? -4.889 11.376 13.054 1.00 82.69 115 GLU A CA 1
ATOM 956 C C . GLU A 1 115 ? -4.362 9.936 12.957 1.00 82.69 115 GLU A C 1
ATOM 958 O O . GLU A 1 115 ? -3.336 9.681 12.316 1.00 82.69 115 GLU A O 1
ATOM 963 N N . ALA A 1 116 ? -5.094 8.980 13.535 1.00 80.50 116 ALA A N 1
ATOM 964 C CA . ALA A 1 116 ? -4.761 7.567 13.417 1.00 80.50 116 ALA A CA 1
ATOM 965 C C . ALA A 1 116 ? -4.849 7.079 11.966 1.00 80.50 116 ALA A C 1
ATOM 967 O O . ALA A 1 116 ? -3.965 6.348 11.524 1.00 80.50 116 ALA A O 1
ATOM 968 N N . ALA A 1 117 ? -5.851 7.528 11.203 1.00 78.62 117 ALA A N 1
ATOM 969 C CA . ALA A 1 117 ? -5.990 7.219 9.781 1.00 78.62 117 ALA A CA 1
ATOM 970 C C . ALA A 1 117 ? -4.739 7.613 9.007 1.00 78.62 117 ALA A C 1
ATOM 972 O O . ALA A 1 117 ? -4.121 6.792 8.336 1.00 78.62 117 ALA A O 1
ATOM 973 N N . ARG A 1 118 ? -4.325 8.875 9.150 1.00 82.50 118 ARG A N 1
ATOM 974 C CA . ARG A 1 118 ? -3.178 9.423 8.429 1.00 82.50 118 ARG A CA 1
ATOM 975 C C . ARG A 1 118 ? -1.894 8.671 8.767 1.00 82.50 118 ARG A C 1
ATOM 977 O O . ARG A 1 118 ? -1.118 8.349 7.867 1.00 82.50 118 ARG A O 1
ATOM 984 N N . LYS A 1 119 ? -1.683 8.361 10.050 1.00 84.44 119 LYS A N 1
ATOM 985 C CA . LYS A 1 119 ? -0.535 7.566 10.506 1.00 84.44 119 LYS A CA 1
ATOM 986 C C . LYS A 1 119 ? -0.577 6.139 9.958 1.00 84.44 119 LYS A C 1
ATOM 988 O O . LYS A 1 119 ? 0.439 5.671 9.457 1.00 84.44 119 LYS A O 1
ATOM 993 N N . ALA A 1 120 ? -1.731 5.475 9.999 1.00 83.38 120 ALA A N 1
ATOM 994 C CA . ALA A 1 120 ? -1.897 4.113 9.496 1.00 83.38 120 ALA A CA 1
ATOM 995 C C . ALA A 1 120 ? -1.707 4.023 7.973 1.00 83.38 120 ALA A C 1
ATOM 997 O O . ALA A 1 120 ? -1.004 3.133 7.502 1.00 83.38 120 ALA A O 1
ATOM 998 N N . ILE A 1 121 ? -2.277 4.965 7.213 1.00 84.25 121 ILE A N 1
ATOM 999 C CA . ILE A 1 121 ? -2.127 5.047 5.753 1.00 84.25 121 ILE A CA 1
ATOM 1000 C C . ILE A 1 121 ? -0.655 5.228 5.387 1.00 84.25 121 ILE A C 1
ATOM 1002 O O . ILE A 1 121 ? -0.133 4.475 4.569 1.00 84.25 121 ILE A O 1
ATOM 1006 N N . SER A 1 122 ? 0.024 6.186 6.027 1.00 84.50 122 SER A N 1
ATOM 1007 C CA . SER A 1 122 ? 1.450 6.425 5.798 1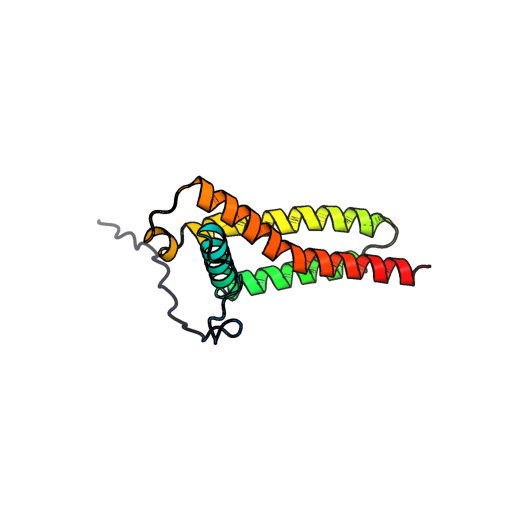.00 84.50 122 SER A CA 1
ATOM 1008 C C . SER A 1 122 ? 2.277 5.176 6.113 1.00 84.50 122 SER A C 1
ATOM 1010 O O . SER A 1 122 ? 3.065 4.725 5.287 1.00 84.50 122 SER A O 1
ATOM 1012 N N . LEU A 1 123 ? 2.025 4.537 7.259 1.00 85.50 123 LEU A N 1
ATOM 1013 C CA . LEU A 1 123 ? 2.742 3.333 7.676 1.00 85.50 123 LEU A CA 1
ATOM 1014 C C . LEU A 1 123 ? 2.536 2.145 6.723 1.00 85.50 123 LEU A C 1
ATOM 1016 O O . LEU A 1 123 ? 3.468 1.376 6.512 1.00 85.50 123 LEU A O 1
ATOM 1020 N N . MET A 1 124 ? 1.345 1.995 6.137 1.00 84.19 124 MET A N 1
ATOM 1021 C CA . MET A 1 124 ? 1.059 0.944 5.152 1.00 84.19 124 MET A CA 1
ATOM 1022 C C . MET A 1 124 ? 1.593 1.264 3.751 1.00 84.19 124 MET A C 1
ATOM 1024 O O . MET A 1 124 ? 1.982 0.352 3.026 1.00 84.19 124 MET A O 1
ATOM 1028 N N . ALA A 1 125 ? 1.626 2.534 3.347 1.00 85.56 125 ALA A N 1
ATOM 1029 C CA . ALA A 1 125 ? 2.174 2.932 2.052 1.00 85.56 125 ALA A CA 1
ATOM 1030 C C . ALA A 1 125 ? 3.708 2.812 2.030 1.00 85.56 125 ALA A C 1
ATOM 1032 O O . ALA A 1 125 ? 4.262 2.279 1.070 1.00 85.56 125 ALA A O 1
ATOM 1033 N N . LEU A 1 126 ? 4.380 3.225 3.109 1.00 86.88 126 LEU A N 1
ATOM 1034 C CA . LEU A 1 126 ? 5.842 3.268 3.235 1.00 86.88 126 LEU A CA 1
ATOM 1035 C C . LEU A 1 126 ? 6.596 2.005 2.780 1.00 86.88 126 LEU A C 1
ATOM 1037 O O . LEU A 1 126 ? 7.512 2.150 1.971 1.00 86.88 126 LEU A O 1
ATOM 1041 N N . PRO A 1 127 ? 6.275 0.778 3.236 1.00 86.44 127 PRO A N 1
ATOM 1042 C CA . PRO A 1 127 ? 7.029 -0.406 2.828 1.00 86.44 127 PRO A CA 1
ATOM 1043 C C . PRO A 1 127 ? 6.965 -0.644 1.314 1.00 86.44 127 PRO A C 1
ATOM 1045 O O . PRO A 1 127 ? 7.990 -0.940 0.705 1.00 86.44 127 PRO A O 1
ATOM 1048 N N . GLY A 1 128 ? 5.801 -0.451 0.684 1.00 86.19 128 GLY A N 1
ATOM 1049 C CA . GLY A 1 128 ? 5.671 -0.537 -0.772 1.00 86.19 128 GLY A CA 1
ATOM 1050 C C . GLY A 1 128 ? 6.451 0.566 -1.488 1.00 86.19 128 GLY A C 1
ATOM 1051 O O . GLY A 1 128 ? 7.146 0.297 -2.462 1.00 86.19 128 GLY A O 1
ATOM 1052 N N . GLN A 1 129 ? 6.411 1.794 -0.970 1.00 88.06 129 GLN A N 1
ATOM 1053 C CA . GLN A 1 129 ? 7.152 2.931 -1.529 1.00 88.06 129 GLN A CA 1
ATOM 1054 C C . GLN A 1 129 ? 8.673 2.723 -1.483 1.00 88.06 129 GLN A C 1
ATOM 1056 O O . GLN A 1 129 ? 9.362 3.029 -2.459 1.00 88.06 129 GLN A O 1
ATOM 1061 N N . LEU A 1 130 ? 9.189 2.174 -0.378 1.00 91.06 130 LEU A N 1
ATOM 1062 C CA . LEU A 1 130 ? 10.606 1.844 -0.209 1.00 91.06 130 LEU A CA 1
ATOM 1063 C C . LEU A 1 130 ? 11.056 0.748 -1.177 1.00 91.06 130 LEU A C 1
ATOM 1065 O O . LEU A 1 130 ? 12.132 0.867 -1.759 1.00 91.06 130 LEU A O 1
ATOM 1069 N N . LEU A 1 131 ? 10.233 -0.284 -1.384 1.00 90.56 131 LEU A N 1
ATOM 1070 C CA . LEU A 1 131 ? 10.530 -1.352 -2.342 1.00 90.56 131 LEU A CA 1
ATOM 1071 C C . LEU A 1 131 ? 10.621 -0.818 -3.776 1.00 90.56 131 LEU A C 1
ATOM 1073 O O . LEU A 1 131 ? 11.599 -1.099 -4.464 1.00 90.56 131 LEU A O 1
ATOM 1077 N N . LEU A 1 132 ? 9.652 0.001 -4.199 1.00 88.81 132 LEU A N 1
ATOM 1078 C CA . LEU A 1 132 ? 9.670 0.622 -5.529 1.00 88.81 132 LEU A CA 1
ATOM 1079 C C . LEU A 1 132 ? 10.864 1.578 -5.690 1.00 88.81 132 LEU A C 1
ATOM 1081 O O . LEU A 1 132 ? 11.499 1.612 -6.739 1.00 88.81 132 LEU A O 1
ATOM 1085 N N . GLY A 1 133 ? 11.202 2.343 -4.647 1.00 88.50 133 GLY A N 1
ATOM 1086 C CA . GLY A 1 133 ? 12.346 3.259 -4.681 1.00 88.50 133 GLY A CA 1
ATOM 1087 C C . GLY A 1 133 ? 13.681 2.522 -4.799 1.00 88.50 133 GLY A C 1
ATOM 1088 O O . GLY A 1 133 ? 14.543 2.923 -5.579 1.00 88.50 133 GLY A O 1
ATOM 1089 N N . LEU A 1 134 ? 13.838 1.413 -4.069 1.00 90.56 134 LEU A N 1
ATOM 1090 C CA . LEU A 1 134 ? 15.024 0.562 -4.156 1.00 90.56 134 LEU A CA 1
ATOM 1091 C C . LEU A 1 134 ? 15.197 -0.012 -5.567 1.00 90.56 134 LEU A C 1
ATOM 1093 O O . LEU A 1 134 ? 16.303 0.011 -6.103 1.00 90.56 134 LEU A O 1
ATOM 1097 N N . GLU A 1 135 ? 14.114 -0.478 -6.188 1.00 86.50 135 GLU A N 1
ATOM 1098 C CA . GLU A 1 135 ? 14.141 -0.998 -7.557 1.00 86.50 135 GLU A CA 1
ATOM 1099 C C . GLU A 1 135 ? 14.609 0.057 -8.570 1.00 86.50 135 GLU A C 1
ATOM 1101 O O . GLU A 1 135 ? 15.509 -0.211 -9.367 1.00 86.50 135 GLU A O 1
ATOM 1106 N N . VAL A 1 136 ? 14.065 1.277 -8.512 1.00 88.62 136 VAL A N 1
ATOM 1107 C CA . VAL A 1 136 ? 14.462 2.370 -9.419 1.00 88.62 136 VAL A CA 1
ATOM 1108 C C . VAL A 1 136 ? 15.948 2.693 -9.287 1.00 88.62 136 VAL A C 1
ATOM 1110 O O . VAL A 1 136 ? 16.629 2.881 -10.299 1.00 88.62 136 VAL A O 1
ATOM 1113 N N . VAL A 1 137 ? 16.479 2.711 -8.062 1.00 88.25 137 VAL A N 1
ATOM 1114 C CA . VAL A 1 137 ? 17.909 2.949 -7.815 1.00 88.25 137 VAL A CA 1
ATOM 1115 C C . VAL A 1 137 ? 18.769 1.835 -8.415 1.00 88.25 137 VAL A C 1
ATOM 1117 O O . VAL A 1 137 ? 19.762 2.130 -9.083 1.00 88.25 137 VAL A O 1
ATOM 1120 N N . LEU A 1 138 ? 18.389 0.569 -8.221 1.00 87.19 138 LEU A N 1
ATOM 1121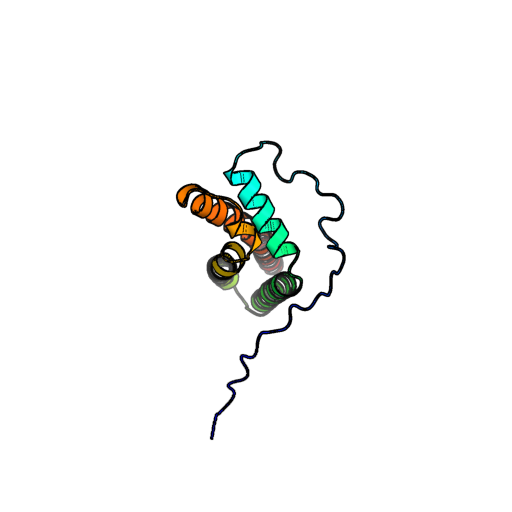 C CA . LEU A 1 138 ? 19.117 -0.580 -8.771 1.00 87.19 138 LEU A CA 1
ATOM 1122 C C . LEU A 1 138 ? 19.109 -0.578 -10.305 1.00 87.19 138 LEU A C 1
ATOM 1124 O O . LEU A 1 138 ? 20.154 -0.769 -10.924 1.00 87.19 138 LEU A O 1
ATOM 1128 N N . LEU A 1 139 ? 17.959 -0.294 -10.917 1.00 85.06 139 LEU A N 1
ATOM 1129 C CA . LEU A 1 139 ? 17.822 -0.235 -12.372 1.00 85.06 139 LEU A CA 1
ATOM 1130 C C . LEU A 1 139 ? 18.535 0.968 -12.998 1.00 85.06 139 LEU A C 1
ATOM 1132 O O . LEU A 1 139 ? 18.960 0.900 -14.150 1.00 85.06 139 LEU A O 1
ATOM 1136 N N . THR A 1 140 ? 18.662 2.074 -12.263 1.00 83.75 140 THR A N 1
ATOM 1137 C CA . THR A 1 140 ? 19.453 3.230 -12.709 1.00 83.75 140 THR A CA 1
ATOM 1138 C C . THR A 1 140 ? 20.946 2.897 -12.667 1.00 83.75 140 THR A C 1
ATOM 1140 O O . THR A 1 140 ? 21.672 3.198 -13.608 1.00 83.75 140 THR A O 1
ATOM 1143 N N . ARG A 1 141 ? 21.403 2.207 -11.610 1.00 77.75 141 ARG A N 1
ATOM 1144 C CA . ARG A 1 141 ? 22.794 1.738 -11.468 1.00 77.75 141 ARG A CA 1
ATOM 1145 C C . ARG A 1 141 ? 23.201 0.728 -12.535 1.00 77.75 141 ARG A C 1
ATOM 1147 O O . ARG A 1 141 ? 24.357 0.735 -12.915 1.00 77.75 141 ARG A O 1
ATOM 1154 N N . SER A 1 142 ? 22.292 -0.133 -12.993 1.00 73.19 142 SER A N 1
ATOM 1155 C CA . SER A 1 142 ? 22.605 -1.137 -14.022 1.00 73.19 142 SER A CA 1
ATOM 1156 C C . SER A 1 142 ? 22.795 -0.563 -15.426 1.00 73.19 142 SER A C 1
ATOM 1158 O O . SER A 1 142 ? 23.274 -1.273 -16.302 1.00 73.19 142 SER A O 1
ATOM 1160 N N . TRP A 1 143 ? 22.336 0.667 -15.666 1.00 61.75 143 TRP A N 1
ATOM 1161 C CA . TRP A 1 143 ? 22.417 1.306 -16.981 1.00 61.75 143 TRP A CA 1
ATOM 1162 C C . TRP A 1 143 ? 23.647 2.218 -17.134 1.00 61.75 143 TRP A C 1
ATOM 1164 O O . TRP A 1 143 ? 23.989 2.577 -18.257 1.00 61.75 143 TRP A O 1
ATOM 1174 N N . ILE A 1 144 ? 24.300 2.572 -16.019 1.00 54.69 144 ILE A N 1
ATOM 1175 C CA . ILE A 1 144 ? 25.580 3.301 -15.957 1.00 54.69 144 ILE A CA 1
ATOM 1176 C C . ILE A 1 144 ? 26.724 2.290 -15.988 1.00 54.69 144 ILE A C 1
ATOM 1178 O O . ILE A 1 144 ? 27.702 2.546 -16.722 1.00 54.69 144 ILE A O 1
#

Foldseek 3Di:
DDDPPPPPPPPPPPPPDPQPPPVDPDQPDPDDDLLSVLLSLLLVQCSRPPVNVVVLVVLLVVLLVVLVPDDDPCSVVSLVVVLVVLLVSLLVCLVVSCPPPVNVVDPDDPVSSVSSSNVNSCVVSVVSSVVSVVSNVVVVVVVD

Secondary structure (DSSP, 8-state):
----------------PPPSS-SS---SSSS--HHHHHHHHHHHHHHH-HHHHHHHHHHHHHHHHHHHHS-STTHHHHHHHHHHHHHHHHHHHHHHHHTSTTTTTS---HHHHHHHHHHHHHHHHHHHHHHHHHHHHHHHHTT-

Sequence (144 aa):
MGYCFLRYVKKPSFSRKRPLLFRNSNLLFEKRSPVNGLVEMCLKAVLRNEGDVGFYFKLVGTYLVMIIVFPGDYKWLLWIVFLIMLTNVVGISWPEVINAPFFNYFPWLPETKMEAARKAISLMALPGQLLLGLEVVLLTRSWI